Protein AF-L0AYC6-F1 (afdb_monomer_lite)

Foldseek 3Di:
DVVVVVVVVVVVVVVVPPDPPDDPDDDPDDDPDDDDDDDDPPDDDDDPPPPPDPQPAAEPDPVQLVVLLVVCAVVQVVVQKGKDFDDDDQLETEIEIGGPCAPDPVSVVVSQVVSQVSNQSRHDRPPPDRRHYDYDHDPD

Secondary structure (DSSP, 8-state):
-HHHHHHHHHHHHTTTSS--------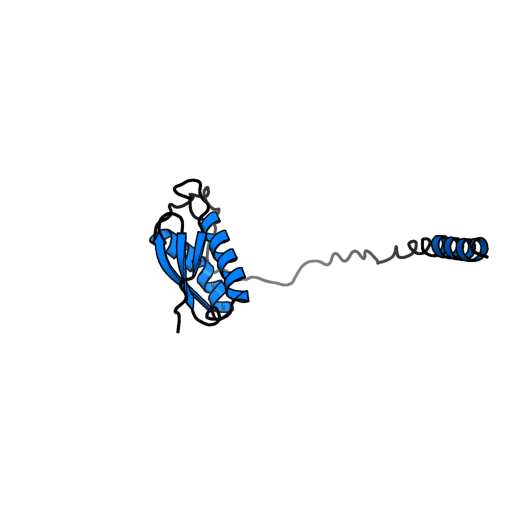---------------------------S---EES-HHHHHHHHHHHHHHHHHTTEEEEEEEEETTEEEEEEEETTTT-HHHHHHHHHHHHHHHHHHEE-TTSSPPEEEE-----

Sequence (140 aa):
MYYIVFLIFLLKITSISYSWRLQARYQLSPLRSRFSAKITPSATSADHTHSPEPEELLDLNEKNVENVLDIIRPQLALDGGGVKLERIVDNHVYVKFTGACVGCPYRSVTVKGGIESTLVRFLKSPNDNPIKVELVQDDD

InterPro domains:
  IPR001075 NIF system FeS cluster assembly, NifU, C-terminal [PF01106] (65-123)
  IPR034904 Fe-S cluster assembly domain superfamily [G3DSA:3.30.300.130] (57-140)
  IPR034904 Fe-S cluster assembly domain superfamily [SSF117916] (62-125)

pLDDT: mean 75.84, std 17.13, range [35.09, 95.19]

Radius of gyration: 28.74 Å; chains: 1; bounding box: 58×83×50 Å

Organism: NCBI:txid1537102

Structure (mmCIF, N/CA/C/O backbone):
data_AF-L0AYC6-F1
#
_entry.id   AF-L0AYC6-F1
#
loop_
_atom_site.group_PDB
_atom_site.id
_atom_site.type_symbol
_atom_site.label_atom_id
_atom_site.label_alt_id
_atom_site.label_comp_id
_atom_site.label_asym_id
_atom_site.label_entity_id
_atom_site.label_seq_id
_atom_site.pdbx_PDB_ins_code
_atom_site.Cartn_x
_atom_site.Cartn_y
_atom_site.Cartn_z
_atom_site.occupancy
_atom_site.B_iso_or_equiv
_atom_site.auth_seq_id
_atom_site.auth_comp_id
_atom_site.auth_asym_id
_atom_site.auth_atom_id
_atom_site.pdbx_PDB_model_num
ATOM 1 N N . MET A 1 1 ? 30.835 -59.874 6.600 1.00 69.38 1 MET A N 1
ATOM 2 C CA . MET A 1 1 ? 31.363 -58.678 5.898 1.00 69.38 1 MET A CA 1
ATOM 3 C C . MET A 1 1 ? 30.655 -57.372 6.287 1.00 69.38 1 MET A C 1
ATOM 5 O O . MET A 1 1 ? 31.339 -56.365 6.369 1.00 69.38 1 MET A O 1
ATOM 9 N N . TYR A 1 2 ? 29.357 -57.364 6.630 1.00 75.50 2 TYR A N 1
ATOM 10 C CA . TYR A 1 2 ? 28.640 -56.146 7.069 1.00 75.50 2 TYR A CA 1
ATOM 11 C C . TYR A 1 2 ? 29.114 -55.538 8.409 1.00 75.50 2 TYR A C 1
ATOM 13 O O . TYR A 1 2 ? 29.140 -54.319 8.552 1.00 75.50 2 TYR A O 1
ATOM 21 N N . TYR A 1 3 ? 29.560 -56.356 9.370 1.00 73.25 3 TYR A N 1
ATOM 22 C CA . TYR A 1 3 ? 29.977 -55.872 10.698 1.00 73.25 3 TYR A CA 1
ATOM 23 C C . TYR A 1 3 ? 31.260 -55.022 10.688 1.00 73.25 3 TYR A C 1
ATOM 25 O O . TYR A 1 3 ? 31.387 -54.101 11.486 1.00 73.25 3 TYR A O 1
ATOM 33 N N . ILE A 1 4 ? 32.196 -55.287 9.768 1.00 75.69 4 ILE A N 1
ATOM 34 C CA . ILE A 1 4 ? 33.474 -54.554 9.682 1.00 75.69 4 ILE A CA 1
ATOM 35 C C . ILE A 1 4 ? 33.254 -53.145 9.110 1.00 75.69 4 ILE A C 1
ATOM 37 O O . ILE A 1 4 ? 33.831 -52.179 9.601 1.00 75.69 4 ILE A O 1
ATOM 41 N N . VAL A 1 5 ? 32.359 -53.005 8.127 1.00 75.38 5 VAL A N 1
ATOM 42 C CA . VAL A 1 5 ? 32.004 -51.702 7.538 1.00 75.38 5 VAL A CA 1
ATOM 43 C C . VAL A 1 5 ? 31.235 -50.832 8.544 1.00 75.38 5 VAL A C 1
ATOM 45 O O . VAL A 1 5 ? 31.487 -49.632 8.640 1.00 75.38 5 VAL A O 1
ATOM 48 N N . PHE A 1 6 ? 30.366 -51.436 9.365 1.00 75.50 6 PHE A N 1
ATOM 49 C CA . PHE A 1 6 ? 29.626 -50.732 10.421 1.00 75.50 6 PHE A CA 1
ATOM 50 C C . PHE A 1 6 ? 30.538 -50.237 11.562 1.00 75.50 6 PHE A C 1
ATOM 52 O O . PHE A 1 6 ? 30.355 -49.132 12.070 1.00 75.50 6 PHE A O 1
ATOM 59 N N . LEU A 1 7 ? 31.577 -51.002 11.918 1.00 72.81 7 LEU A N 1
ATOM 60 C CA . LEU A 1 7 ? 32.539 -50.630 12.965 1.00 72.81 7 LEU A CA 1
ATOM 61 C C . LEU A 1 7 ? 33.437 -49.452 12.537 1.00 72.81 7 LEU A C 1
ATOM 63 O O . LEU A 1 7 ? 33.714 -48.562 13.339 1.00 72.81 7 LEU A O 1
ATOM 67 N N . ILE A 1 8 ? 33.811 -49.380 11.254 1.00 74.56 8 ILE A N 1
ATOM 68 C CA . ILE A 1 8 ? 34.541 -48.231 10.685 1.00 74.56 8 ILE A CA 1
ATOM 69 C C . ILE A 1 8 ? 33.654 -46.972 10.649 1.00 74.56 8 ILE A C 1
ATOM 71 O O . ILE A 1 8 ? 34.134 -45.872 10.926 1.00 74.56 8 ILE A O 1
ATOM 75 N N . PHE A 1 9 ? 32.358 -47.119 10.354 1.00 73.00 9 PHE A N 1
ATOM 76 C CA . PHE A 1 9 ? 31.407 -46.002 10.339 1.00 73.00 9 PHE A CA 1
ATOM 77 C C . PHE A 1 9 ? 31.197 -45.400 11.739 1.00 73.00 9 PHE A C 1
ATOM 79 O O . PHE A 1 9 ? 31.254 -44.180 11.899 1.00 73.00 9 PHE A O 1
ATOM 86 N N . LEU A 1 10 ? 31.071 -46.234 12.778 1.00 71.38 10 LEU A N 1
ATOM 87 C CA . LEU A 1 10 ? 30.958 -45.756 14.162 1.00 71.38 10 LEU A CA 1
ATOM 88 C C . LEU A 1 10 ? 32.255 -45.123 14.693 1.00 71.38 10 LEU A C 1
ATOM 90 O O . LEU A 1 10 ? 32.185 -44.123 15.406 1.00 71.38 10 LEU A O 1
ATOM 94 N N . LEU A 1 11 ? 33.431 -45.622 14.289 1.00 67.88 11 LEU A N 1
ATOM 95 C CA . LEU A 1 11 ? 34.724 -45.007 14.632 1.00 67.88 11 LEU A CA 1
ATOM 96 C C . LEU A 1 11 ? 34.931 -43.624 13.984 1.00 67.88 11 LEU A C 1
ATOM 98 O O . LEU A 1 11 ? 35.645 -42.790 14.536 1.00 67.88 11 LEU A O 1
ATOM 102 N N . LYS A 1 12 ? 34.298 -43.343 12.836 1.00 66.50 12 LYS A N 1
ATOM 103 C CA . LYS A 1 12 ? 34.331 -42.010 12.206 1.00 66.50 12 LYS A CA 1
ATOM 104 C C . LYS A 1 12 ? 33.289 -41.042 12.773 1.00 66.50 12 LYS A C 1
ATOM 106 O O . LYS A 1 12 ? 33.548 -39.841 12.779 1.00 66.50 12 LYS A O 1
ATOM 111 N N . ILE A 1 13 ? 32.166 -41.532 13.302 1.00 63.19 13 ILE A N 1
ATOM 112 C CA . ILE A 1 13 ? 31.140 -40.687 13.939 1.00 63.19 13 ILE A CA 1
ATOM 113 C C . ILE A 1 13 ? 31.609 -40.162 15.303 1.00 63.19 13 ILE A C 1
ATOM 115 O O . ILE A 1 13 ? 31.396 -38.991 15.610 1.00 63.19 13 ILE A O 1
ATOM 119 N N . THR A 1 14 ? 32.337 -40.958 16.092 1.00 61.38 14 THR A N 1
ATOM 120 C CA . THR A 1 14 ? 32.891 -40.496 17.380 1.00 61.38 14 THR A CA 1
ATOM 121 C C . THR A 1 14 ? 34.088 -39.549 17.234 1.00 61.38 14 THR A C 1
ATOM 123 O O . THR A 1 14 ? 34.452 -38.885 18.199 1.00 61.38 14 THR A O 1
ATOM 126 N N . SER A 1 15 ? 34.663 -39.409 16.031 1.00 59.00 15 SER A N 1
ATOM 127 C CA . SER A 1 15 ? 35.751 -38.460 15.744 1.00 59.00 15 SER A CA 1
ATOM 128 C C . SER A 1 15 ? 35.275 -37.088 15.235 1.00 59.00 15 SER A C 1
ATOM 130 O O . SER A 1 15 ? 36.091 -36.172 15.152 1.00 59.00 15 SER A O 1
ATOM 132 N N . ILE A 1 16 ? 33.990 -36.914 14.895 1.00 61.53 16 ILE A N 1
ATOM 133 C CA . ILE A 1 16 ? 33.444 -35.648 14.354 1.00 61.53 16 ILE A CA 1
ATOM 134 C C . ILE A 1 16 ? 32.877 -34.731 15.459 1.00 61.53 16 ILE A C 1
ATOM 136 O O . ILE A 1 16 ? 32.735 -33.528 15.251 1.00 61.53 16 ILE A O 1
ATOM 140 N N . SER A 1 17 ? 32.647 -35.241 16.675 1.00 60.91 17 SER A N 1
ATOM 141 C CA . SER A 1 17 ? 32.093 -34.455 17.796 1.00 60.91 17 SER A CA 1
ATOM 142 C C . SER A 1 17 ? 33.119 -33.902 18.797 1.00 60.91 17 SER A C 1
ATOM 144 O O . SER A 1 17 ? 32.724 -33.363 19.827 1.00 60.91 17 SER A O 1
ATOM 146 N N . TYR A 1 18 ? 34.422 -33.946 18.497 1.00 56.75 18 TYR A N 1
ATOM 147 C CA . TYR A 1 18 ? 35.467 -33.355 19.349 1.00 56.75 18 TYR A CA 1
ATOM 148 C C . TYR A 1 18 ? 36.299 -32.302 18.607 1.00 56.75 18 TYR A C 1
ATOM 150 O O . TYR A 1 18 ? 37.518 -32.385 18.540 1.00 56.75 18 TYR A O 1
ATOM 158 N N . SER A 1 19 ? 35.643 -31.285 18.049 1.00 62.72 19 SER A N 1
ATOM 159 C CA . SER A 1 19 ? 36.325 -30.049 17.632 1.00 62.72 19 SER A CA 1
ATOM 160 C C . SER A 1 19 ? 35.426 -28.823 17.810 1.00 62.72 19 SER A C 1
ATOM 162 O O . SER A 1 19 ? 35.197 -28.047 16.893 1.00 62.72 19 SER A O 1
ATOM 164 N N . TRP A 1 20 ? 34.889 -28.664 19.023 1.00 52.56 20 TRP A N 1
ATOM 165 C CA . TRP A 1 20 ? 34.316 -27.403 19.512 1.00 52.56 20 TRP A CA 1
ATOM 166 C C . TRP A 1 20 ? 34.777 -27.163 20.952 1.00 52.56 20 TRP A C 1
ATOM 168 O O . TRP A 1 20 ? 34.006 -27.092 21.902 1.00 52.56 20 TRP A O 1
ATOM 178 N N . ARG A 1 21 ? 36.094 -27.086 21.121 1.00 60.88 21 ARG A N 1
ATOM 179 C CA . ARG A 1 21 ? 36.762 -26.489 22.280 1.00 60.88 21 ARG A CA 1
ATOM 180 C C . ARG A 1 21 ? 38.059 -25.892 21.760 1.00 60.88 21 ARG A C 1
ATOM 182 O O . ARG A 1 21 ? 39.031 -26.624 21.678 1.00 60.88 21 ARG A O 1
ATOM 189 N N . LEU A 1 22 ? 38.026 -24.613 21.368 1.00 58.97 22 LEU A N 1
ATOM 190 C CA . LEU A 1 22 ? 39.137 -23.637 21.357 1.00 58.97 22 LEU A CA 1
ATOM 191 C C . LEU A 1 22 ? 38.854 -22.491 20.368 1.00 58.97 22 LEU A C 1
ATOM 193 O O . LEU A 1 22 ? 39.515 -22.347 19.350 1.00 58.97 22 LEU A O 1
ATOM 197 N N . GLN A 1 23 ? 37.902 -21.625 20.711 1.00 60.81 23 GLN A N 1
ATOM 198 C CA . GLN A 1 23 ? 37.916 -20.223 20.266 1.00 60.81 23 GLN A CA 1
ATOM 199 C C . GLN A 1 23 ? 37.290 -19.315 21.333 1.00 60.81 23 GLN A C 1
ATOM 201 O O . GLN A 1 23 ? 36.538 -18.388 21.067 1.00 60.81 23 GLN A O 1
ATOM 206 N N . ALA A 1 24 ? 37.650 -19.573 22.592 1.00 55.72 24 ALA A N 1
ATOM 207 C CA . ALA A 1 24 ? 37.608 -18.555 23.629 1.00 55.72 24 ALA A CA 1
ATOM 208 C C . ALA A 1 24 ? 38.926 -17.780 23.551 1.00 55.72 24 ALA A C 1
ATOM 210 O O . ALA A 1 24 ? 39.929 -18.262 24.072 1.00 55.72 24 ALA A O 1
ATOM 211 N N . ARG A 1 25 ? 38.927 -16.647 22.831 1.00 60.66 25 ARG A N 1
ATOM 212 C CA . ARG A 1 25 ? 39.865 -15.506 22.946 1.00 60.66 25 ARG A CA 1
ATOM 213 C C . ARG A 1 25 ? 39.710 -14.560 21.747 1.00 60.66 25 ARG A C 1
ATOM 215 O O . ARG A 1 25 ? 40.546 -14.530 20.857 1.00 60.66 25 ARG A O 1
ATOM 222 N N . TYR A 1 26 ? 38.659 -13.748 21.762 1.00 56.41 26 TYR A N 1
ATOM 223 C CA . TYR A 1 26 ? 38.674 -12.442 21.098 1.00 56.41 26 TYR A CA 1
ATOM 224 C C . TYR A 1 26 ? 38.377 -11.378 22.154 1.00 56.41 26 TYR A C 1
ATOM 226 O O . TYR A 1 26 ? 37.243 -11.022 22.442 1.00 56.41 26 TYR A O 1
ATOM 234 N N . GLN A 1 27 ? 39.460 -11.019 22.839 1.00 60.97 27 GLN A N 1
ATOM 235 C CA . GLN A 1 27 ? 39.811 -9.679 23.301 1.00 60.97 27 GLN A CA 1
ATOM 236 C C . GLN A 1 27 ? 38.650 -8.687 23.516 1.00 60.97 27 GLN A C 1
ATOM 238 O O . GLN A 1 27 ? 38.317 -7.886 22.648 1.00 60.97 27 GLN A O 1
ATOM 243 N N . LEU A 1 28 ? 38.117 -8.653 24.738 1.00 60.41 28 LEU A N 1
ATOM 244 C CA . LEU A 1 28 ? 37.479 -7.449 25.269 1.00 60.41 28 LEU A CA 1
ATOM 245 C C . LEU A 1 28 ? 38.585 -6.458 25.654 1.00 60.41 28 LEU A C 1
ATOM 247 O O . LEU A 1 28 ? 39.131 -6.513 26.755 1.00 60.41 28 LEU A O 1
ATOM 251 N N . SER A 1 29 ? 38.952 -5.572 24.730 1.00 62.88 29 SER A N 1
ATOM 252 C CA . SER A 1 29 ? 39.715 -4.365 25.054 1.00 62.88 29 SER A CA 1
ATOM 253 C C . SER A 1 29 ? 38.760 -3.283 25.570 1.00 62.88 29 SER A C 1
ATOM 255 O O . SER A 1 29 ? 37.818 -2.932 24.854 1.00 62.88 29 SER A O 1
ATOM 257 N N . PRO A 1 30 ? 38.987 -2.698 26.757 1.00 56.19 30 PRO A N 1
ATOM 258 C CA . PRO A 1 30 ? 38.223 -1.551 27.206 1.00 56.19 30 PRO A CA 1
ATOM 259 C C . PRO A 1 30 ? 38.844 -0.298 26.585 1.00 56.19 30 PRO A C 1
ATOM 261 O O . PRO A 1 30 ? 39.843 0.216 27.078 1.00 56.19 30 PRO A O 1
ATOM 264 N N . LEU A 1 31 ? 38.255 0.222 25.510 1.00 57.75 31 LEU A N 1
ATOM 265 C CA . LEU A 1 31 ? 38.526 1.593 25.075 1.00 57.75 31 LEU A CA 1
ATOM 266 C C . LEU A 1 31 ? 37.322 2.473 25.378 1.00 57.75 31 LEU A C 1
ATOM 268 O O . LEU A 1 31 ? 36.505 2.831 24.539 1.00 57.75 31 LEU A O 1
ATOM 272 N N . ARG A 1 32 ? 37.279 2.866 26.651 1.00 59.25 32 ARG A N 1
ATOM 273 C CA . ARG A 1 32 ? 36.736 4.153 27.060 1.00 59.25 32 ARG A CA 1
ATOM 274 C C . ARG A 1 32 ? 37.664 5.244 26.512 1.00 59.25 32 ARG A C 1
ATOM 276 O O . ARG A 1 32 ? 38.630 5.611 27.171 1.00 59.25 32 ARG A O 1
ATOM 283 N N . SER A 1 33 ? 37.349 5.801 25.349 1.00 57.59 33 SER A N 1
ATOM 284 C CA . SER A 1 33 ? 37.755 7.166 24.993 1.00 57.59 33 SER A CA 1
ATOM 285 C C . SER A 1 33 ? 36.473 7.977 24.844 1.00 57.59 33 SER A C 1
ATOM 287 O O . SER A 1 33 ? 35.695 7.777 23.920 1.00 57.59 33 SER A O 1
ATOM 289 N N . ARG A 1 34 ? 36.080 8.714 25.887 1.00 59.50 34 ARG A N 1
ATOM 290 C CA . ARG A 1 34 ? 36.274 10.175 25.936 1.00 59.50 34 ARG A CA 1
ATOM 291 C C . ARG A 1 34 ? 35.945 10.802 24.577 1.00 59.50 34 ARG A C 1
ATOM 293 O O . ARG A 1 34 ? 36.708 10.679 23.634 1.00 59.50 34 ARG A O 1
ATOM 300 N N . PHE A 1 35 ? 34.726 11.308 24.446 1.00 55.56 35 PHE A N 1
ATOM 301 C CA . PHE A 1 35 ? 34.458 12.745 24.562 1.00 55.56 35 PHE A CA 1
ATOM 302 C C . PHE A 1 35 ? 35.263 13.590 23.567 1.00 55.56 35 PHE A C 1
ATOM 304 O O . PHE A 1 35 ? 36.482 13.691 23.671 1.00 55.56 35 PHE A O 1
ATOM 311 N N . SER A 1 36 ? 34.502 14.304 22.736 1.00 60.44 36 SER A N 1
ATOM 312 C CA . SER A 1 36 ? 34.871 15.473 21.932 1.00 60.44 36 SER A CA 1
ATOM 313 C C . SER A 1 36 ? 35.038 15.217 20.434 1.00 60.44 36 SER A C 1
ATOM 315 O O . SER A 1 36 ? 36.136 15.208 19.890 1.00 60.44 36 SER A O 1
ATOM 317 N N . ALA A 1 37 ? 33.901 15.125 19.749 1.00 52.16 37 ALA A N 1
ATOM 318 C CA . ALA A 1 37 ? 33.758 15.718 18.428 1.00 52.16 37 ALA A CA 1
ATOM 319 C C . ALA A 1 37 ? 32.357 16.335 18.347 1.00 52.16 37 ALA A C 1
ATOM 321 O O . ALA A 1 37 ? 31.345 15.646 18.439 1.00 52.16 37 ALA A O 1
ATOM 322 N N . LYS A 1 38 ? 32.332 17.667 18.274 1.00 52.03 38 LYS A N 1
ATOM 323 C CA . LYS A 1 38 ? 31.160 18.511 18.035 1.00 52.03 38 LYS A CA 1
ATOM 324 C C . LYS A 1 38 ? 30.278 17.932 16.928 1.00 52.03 38 LYS A C 1
ATOM 326 O O . LYS A 1 38 ? 30.685 17.924 15.772 1.00 52.03 38 LYS A O 1
ATOM 331 N N . ILE A 1 39 ? 29.045 17.586 17.273 1.00 50.62 39 ILE A N 1
ATOM 332 C CA . ILE A 1 39 ? 27.921 17.681 16.345 1.00 50.62 39 ILE A CA 1
ATOM 333 C C . ILE A 1 39 ? 26.882 18.532 17.060 1.00 50.62 39 ILE A C 1
ATOM 335 O O . ILE A 1 39 ? 26.128 18.063 17.903 1.00 50.62 39 ILE A O 1
ATOM 339 N N . THR A 1 40 ? 26.909 19.825 16.769 1.00 46.06 40 THR A N 1
ATOM 340 C CA . THR A 1 40 ? 25.760 20.700 16.968 1.00 46.06 40 THR A CA 1
ATOM 341 C C . THR A 1 40 ? 25.044 20.795 15.626 1.00 46.06 40 THR A C 1
ATOM 343 O O . THR A 1 40 ? 25.513 21.545 14.768 1.00 46.06 40 THR A O 1
ATOM 346 N N . PRO A 1 41 ? 23.909 20.113 15.407 1.00 46.72 41 PRO A N 1
ATOM 347 C CA . PRO A 1 41 ? 22.868 20.669 14.572 1.00 46.72 41 PRO A CA 1
ATOM 348 C C . PRO A 1 41 ? 22.081 21.615 15.479 1.00 46.72 41 PRO A C 1
ATOM 350 O O . PRO A 1 41 ? 21.169 21.237 16.210 1.00 46.72 41 PRO A O 1
ATOM 353 N N . SER A 1 42 ? 22.539 22.860 15.489 1.00 46.25 42 SER A N 1
ATOM 354 C CA . SER A 1 42 ? 21.776 23.992 15.980 1.00 46.25 42 SER A CA 1
ATOM 355 C C . SER A 1 42 ? 20.524 24.131 15.113 1.00 46.25 42 SER A C 1
ATOM 357 O O . SER A 1 42 ? 20.631 24.510 13.954 1.00 46.25 42 SER A O 1
ATOM 359 N N . ALA A 1 43 ? 19.377 23.782 15.695 1.00 49.69 43 ALA A N 1
ATOM 360 C CA . ALA A 1 43 ? 18.048 24.349 15.476 1.00 49.69 43 ALA A CA 1
ATOM 361 C C . ALA A 1 43 ? 17.625 24.689 14.032 1.00 49.69 43 ALA A C 1
ATOM 363 O O . ALA A 1 43 ? 17.983 25.733 13.496 1.00 49.69 43 ALA A O 1
ATOM 364 N N . THR A 1 44 ? 16.685 23.911 13.490 1.00 37.44 44 THR A N 1
ATOM 365 C CA . THR A 1 44 ? 15.374 24.451 13.087 1.00 37.44 44 THR A CA 1
ATOM 366 C C . THR A 1 44 ? 14.329 23.340 13.221 1.00 37.44 44 THR A C 1
ATOM 368 O O . THR A 1 44 ? 14.404 22.293 12.590 1.00 37.44 44 THR A O 1
ATOM 371 N N . SER A 1 45 ? 13.417 23.596 14.149 1.00 52.19 45 SER A N 1
ATOM 372 C CA . SER A 1 45 ? 12.135 22.963 14.453 1.00 52.19 45 SER A CA 1
ATOM 373 C C . SER A 1 45 ? 11.441 22.164 13.338 1.00 52.19 45 SER A C 1
ATOM 375 O O . SER A 1 45 ? 10.910 22.743 12.393 1.00 52.19 45 SER A O 1
ATOM 377 N N . ALA A 1 46 ? 11.285 20.863 13.566 1.00 44.06 46 ALA A N 1
ATOM 378 C CA . ALA A 1 46 ? 10.032 20.162 13.308 1.00 44.06 46 ALA A CA 1
ATOM 379 C C . ALA A 1 46 ? 9.816 19.213 14.489 1.00 44.06 46 ALA A C 1
ATOM 381 O O . ALA A 1 46 ? 10.413 18.142 14.588 1.00 44.06 46 ALA A O 1
ATOM 382 N N . ASP A 1 47 ? 9.048 19.709 15.451 1.00 35.09 47 ASP A N 1
ATOM 383 C CA . ASP A 1 47 ? 8.449 18.921 16.511 1.00 35.09 47 ASP A CA 1
ATOM 384 C C . ASP A 1 47 ? 7.589 17.829 15.860 1.00 35.09 47 ASP A C 1
ATOM 386 O O . ASP A 1 47 ? 6.520 18.099 15.323 1.00 35.09 47 ASP A O 1
ATOM 390 N N . HIS A 1 48 ? 8.092 16.599 15.851 1.00 46.12 48 HIS A N 1
ATOM 391 C CA . HIS A 1 48 ? 7.268 15.414 15.660 1.00 46.12 48 HIS A CA 1
ATOM 392 C C . HIS A 1 48 ? 7.191 14.666 16.986 1.00 46.12 48 HIS A C 1
ATOM 394 O O . HIS A 1 48 ? 7.464 13.471 17.082 1.00 46.12 48 HIS A O 1
ATOM 400 N N . THR A 1 49 ? 6.756 15.378 18.026 1.00 35.81 49 THR A N 1
ATOM 401 C CA . THR A 1 49 ? 5.858 14.777 19.005 1.00 35.81 49 THR A CA 1
ATOM 402 C C . THR A 1 49 ? 4.565 14.412 18.276 1.00 35.81 49 THR A C 1
ATOM 404 O O . THR A 1 49 ? 3.573 15.128 18.311 1.00 35.81 49 THR A O 1
ATOM 407 N N . HIS A 1 50 ? 4.574 13.277 17.585 1.00 41.38 50 HIS A N 1
ATOM 408 C CA . HIS A 1 50 ? 3.367 12.480 17.461 1.00 41.38 50 HIS A CA 1
ATOM 409 C C . HIS A 1 50 ? 3.607 11.252 18.328 1.00 41.38 50 HIS A C 1
ATOM 411 O O . HIS A 1 50 ? 3.986 10.186 17.855 1.00 41.38 50 HIS A O 1
ATOM 417 N N . SER A 1 51 ? 3.453 11.439 19.641 1.00 42.47 51 SER A N 1
ATOM 418 C CA . SER A 1 51 ? 2.888 10.356 20.435 1.00 42.47 51 SER A CA 1
ATOM 419 C C . SER A 1 51 ? 1.556 10.067 19.752 1.00 42.47 51 SER A C 1
ATOM 421 O O . SER A 1 51 ? 0.738 10.989 19.733 1.00 42.47 51 SER A O 1
ATOM 423 N N . PRO A 1 52 ? 1.341 8.902 19.114 1.00 54.19 52 PRO A N 1
ATOM 424 C CA . PRO A 1 52 ? 0.010 8.599 18.647 1.00 54.19 52 PRO A CA 1
ATOM 425 C C . PRO A 1 52 ? -0.849 8.546 19.907 1.00 54.19 52 PRO A C 1
ATOM 427 O O . PRO A 1 52 ? -0.698 7.672 20.765 1.00 54.19 52 PRO A O 1
ATOM 430 N N . GLU A 1 53 ? -1.677 9.577 20.052 1.00 48.88 53 GLU A N 1
ATOM 431 C CA . GLU A 1 53 ? -2.943 9.478 20.752 1.00 48.88 53 GLU A CA 1
ATOM 432 C C . GLU A 1 53 ? -3.608 8.152 20.359 1.00 48.88 53 GLU A C 1
ATOM 434 O O . GLU A 1 53 ? -3.392 7.677 19.238 1.00 48.88 53 GLU A O 1
ATOM 439 N N . PRO A 1 54 ? -4.342 7.527 21.295 1.00 55.75 54 PRO A N 1
ATOM 440 C CA . PRO A 1 54 ? -4.870 6.176 21.146 1.00 55.75 54 PRO A CA 1
ATOM 441 C C . PRO A 1 54 ? -5.449 5.999 19.750 1.00 55.75 54 PRO A C 1
ATOM 443 O O . PRO A 1 54 ? -6.328 6.767 19.382 1.00 55.75 54 PRO A O 1
ATOM 446 N N . GLU A 1 55 ? -4.887 5.037 19.009 1.00 60.44 55 GLU A N 1
ATOM 447 C CA . GLU A 1 55 ? -5.223 4.674 17.631 1.00 60.44 55 GLU A CA 1
ATOM 448 C C . GLU A 1 55 ? -6.732 4.804 17.396 1.00 60.44 55 GLU A C 1
ATOM 450 O O . GLU A 1 55 ? -7.508 3.884 17.665 1.00 60.44 55 GLU A O 1
ATOM 455 N N . GLU A 1 56 ? -7.161 5.979 16.935 1.00 62.72 56 GLU A N 1
ATOM 456 C CA . GLU A 1 56 ? -8.539 6.209 16.548 1.00 62.72 56 GLU A CA 1
ATOM 457 C C . GLU A 1 56 ? -8.675 5.525 15.196 1.00 62.72 56 GLU A C 1
ATOM 459 O O . GLU A 1 56 ? -8.350 6.078 14.148 1.00 62.72 56 GLU A O 1
ATOM 464 N N . LEU A 1 57 ? -9.004 4.236 15.255 1.00 70.50 57 LEU A N 1
ATOM 465 C CA . LEU A 1 57 ? -9.165 3.372 14.100 1.00 70.50 57 LEU A CA 1
ATOM 466 C C . LEU A 1 57 ? -10.211 4.024 13.180 1.00 70.50 57 LEU A C 1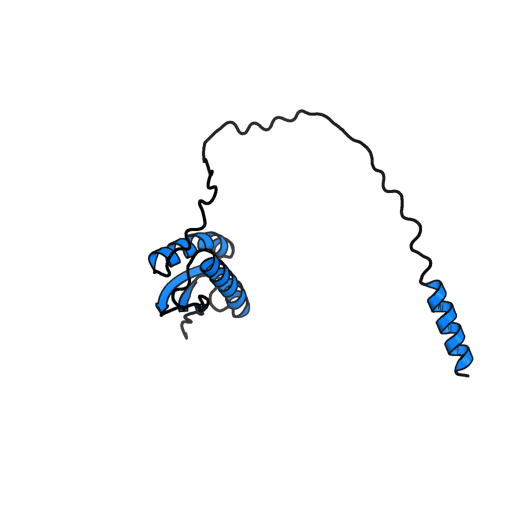
ATOM 468 O O . LEU A 1 57 ? -11.398 4.051 13.506 1.00 70.50 57 LEU A O 1
ATOM 472 N N . LEU A 1 58 ? -9.753 4.609 12.073 1.00 82.44 58 LEU A N 1
ATOM 473 C CA . LEU A 1 58 ? -10.563 5.471 11.219 1.00 82.44 58 LEU A CA 1
ATOM 474 C C . LEU A 1 58 ? -11.573 4.640 10.424 1.00 82.44 58 LEU A C 1
ATOM 476 O O . LEU A 1 58 ? -11.259 3.545 9.964 1.00 82.44 58 LEU A O 1
ATOM 480 N N . ASP A 1 59 ? -12.776 5.155 10.194 1.00 87.50 59 ASP A N 1
ATOM 481 C CA . ASP A 1 59 ? -13.774 4.416 9.414 1.00 87.50 59 ASP A CA 1
ATOM 482 C C . ASP A 1 59 ? -13.335 4.211 7.954 1.00 87.50 59 ASP A C 1
ATOM 484 O O . ASP A 1 59 ? -12.642 5.053 7.368 1.00 87.50 59 ASP A O 1
ATOM 488 N N . LEU A 1 60 ? -13.780 3.108 7.341 1.00 88.00 60 LEU A N 1
ATOM 489 C CA . LEU A 1 60 ? -13.547 2.820 5.926 1.00 88.00 60 LEU A CA 1
ATOM 490 C C . LEU A 1 60 ? -14.367 3.778 5.045 1.00 88.00 60 LEU A C 1
ATOM 492 O O . LEU A 1 60 ? -15.515 3.512 4.696 1.00 88.00 60 LEU A O 1
ATOM 496 N N . ASN A 1 61 ? -13.765 4.909 4.690 1.00 90.88 61 ASN A N 1
ATOM 497 C CA . ASN A 1 61 ? -14.304 5.876 3.740 1.00 90.88 61 ASN A CA 1
ATOM 498 C C . ASN A 1 61 ? -13.220 6.292 2.731 1.00 90.88 61 ASN A C 1
ATOM 500 O O . ASN A 1 61 ? -12.027 6.095 2.967 1.00 90.88 61 ASN A O 1
ATOM 504 N N . GLU A 1 62 ? -13.630 6.872 1.602 1.00 91.75 62 GLU A N 1
ATOM 505 C CA . GLU A 1 62 ? -12.710 7.252 0.517 1.00 91.75 62 GLU A CA 1
ATOM 506 C C . GLU A 1 62 ? -11.599 8.190 0.994 1.00 91.75 62 GLU A C 1
ATOM 508 O O . GLU A 1 62 ? -10.433 7.987 0.671 1.00 91.75 62 GLU A O 1
ATOM 513 N N . LYS A 1 63 ? -11.941 9.174 1.830 1.00 92.31 63 LYS A N 1
ATOM 514 C CA . LYS A 1 63 ? -10.989 10.165 2.344 1.00 92.31 63 LYS A CA 1
ATOM 515 C C . LYS A 1 63 ? -9.913 9.533 3.232 1.00 92.31 63 LYS A C 1
ATOM 517 O O . LYS A 1 63 ? -8.742 9.878 3.123 1.00 92.31 63 LYS A O 1
ATOM 522 N N . ASN A 1 64 ? -10.301 8.615 4.108 1.00 92.12 64 ASN A N 1
ATOM 523 C CA . ASN A 1 64 ? -9.405 7.939 5.034 1.00 92.12 64 ASN A CA 1
ATOM 524 C C . ASN A 1 64 ? -8.516 6.946 4.293 1.00 92.12 64 ASN A C 1
ATOM 526 O O . ASN A 1 64 ? -7.320 6.890 4.564 1.00 92.12 64 ASN A O 1
ATOM 530 N N . VAL A 1 65 ? -9.068 6.213 3.322 1.00 92.75 65 VAL A N 1
ATOM 531 C CA . VAL A 1 65 ? -8.263 5.362 2.439 1.00 92.75 65 VAL A CA 1
ATOM 532 C C . VAL A 1 65 ? -7.242 6.204 1.683 1.00 92.75 65 VAL A C 1
ATOM 534 O O . VAL A 1 65 ? -6.069 5.845 1.674 1.00 92.75 65 VAL A O 1
ATOM 537 N N . GLU A 1 66 ? -7.643 7.344 1.119 1.00 94.12 66 GLU A N 1
ATOM 538 C CA . GLU A 1 66 ? -6.729 8.235 0.399 1.00 94.12 66 GLU A CA 1
ATOM 539 C C . GLU A 1 66 ? -5.600 8.752 1.306 1.00 94.12 66 GLU A C 1
ATOM 541 O O . GLU A 1 66 ? -4.431 8.655 0.937 1.00 94.12 66 GLU A O 1
ATOM 546 N N . ASN A 1 67 ? -5.921 9.172 2.536 1.00 93.00 67 ASN A N 1
ATOM 547 C CA . ASN A 1 67 ? -4.920 9.578 3.529 1.00 93.00 67 ASN A CA 1
ATOM 548 C C . ASN A 1 67 ? -3.922 8.451 3.841 1.00 93.00 67 ASN A C 1
ATOM 550 O O . ASN A 1 67 ? -2.725 8.695 3.988 1.00 93.00 67 ASN A O 1
ATOM 554 N N . VAL A 1 68 ? -4.396 7.206 3.954 1.00 92.75 68 VAL A N 1
ATOM 555 C CA . VAL A 1 68 ? -3.518 6.054 4.198 1.00 92.75 68 VAL A CA 1
ATOM 556 C C . VAL A 1 68 ? -2.654 5.759 2.971 1.00 92.75 68 VAL A C 1
ATOM 558 O O . VAL A 1 68 ? -1.464 5.479 3.112 1.00 92.75 68 VAL A O 1
ATOM 561 N N . LEU A 1 69 ? -3.207 5.862 1.760 1.00 94.25 69 LEU A N 1
ATOM 562 C CA . LEU A 1 69 ? -2.441 5.696 0.524 1.00 94.25 69 LEU A CA 1
ATOM 563 C C . LEU A 1 69 ? -1.358 6.774 0.373 1.00 94.25 69 LEU A C 1
ATOM 565 O O . LEU A 1 69 ? -0.261 6.451 -0.087 1.00 94.25 69 LEU A O 1
ATOM 569 N N . ASP A 1 70 ? -1.607 8.008 0.813 1.00 94.44 70 ASP A N 1
ATOM 570 C CA . ASP A 1 70 ? -0.618 9.096 0.811 1.00 94.44 70 ASP A CA 1
ATOM 571 C C . ASP A 1 70 ? 0.620 8.796 1.659 1.00 94.44 70 ASP A C 1
ATOM 573 O O . ASP A 1 70 ? 1.727 9.197 1.297 1.00 94.44 70 ASP A O 1
ATOM 577 N N . ILE A 1 71 ? 0.472 8.017 2.733 1.00 92.00 71 ILE A N 1
ATOM 578 C CA . ILE A 1 71 ? 1.601 7.568 3.562 1.00 92.00 71 ILE A CA 1
ATOM 579 C C . ILE A 1 71 ? 2.474 6.553 2.802 1.00 92.00 71 ILE A C 1
ATOM 581 O O . ILE A 1 71 ? 3.695 6.530 2.958 1.00 92.00 71 ILE A O 1
ATOM 585 N N . ILE A 1 72 ? 1.865 5.721 1.952 1.00 92.56 72 ILE A N 1
ATOM 586 C CA . ILE A 1 72 ? 2.534 4.618 1.243 1.00 92.56 72 ILE A CA 1
ATOM 587 C C . ILE A 1 72 ? 3.151 5.090 -0.083 1.00 92.56 72 ILE A C 1
ATOM 589 O O . ILE A 1 72 ? 4.213 4.614 -0.490 1.00 92.56 72 ILE A O 1
ATOM 593 N N . ARG A 1 73 ? 2.520 6.057 -0.759 1.00 94.69 73 ARG A N 1
ATOM 594 C CA . ARG A 1 73 ? 2.980 6.646 -2.029 1.00 94.69 73 ARG A CA 1
ATOM 595 C C . ARG A 1 73 ? 4.462 7.035 -2.067 1.00 94.69 73 ARG A C 1
ATOM 597 O O . ARG A 1 73 ? 5.097 6.665 -3.053 1.00 94.69 73 ARG A O 1
ATOM 604 N N . PRO A 1 74 ? 5.059 7.713 -1.067 1.00 94.19 74 PRO A N 1
ATOM 605 C CA . PRO A 1 74 ? 6.482 8.038 -1.117 1.00 94.19 74 PRO A CA 1
ATOM 606 C C . PRO A 1 74 ? 7.365 6.787 -1.154 1.00 94.19 74 PRO A C 1
ATOM 608 O O . PRO A 1 74 ? 8.371 6.788 -1.855 1.00 94.19 74 PRO A O 1
ATOM 611 N N . GLN A 1 75 ? 6.980 5.702 -0.474 1.00 91.50 75 GLN A N 1
ATOM 612 C CA . GLN A 1 75 ? 7.731 4.444 -0.525 1.00 91.50 75 GLN A CA 1
ATOM 613 C C . GLN A 1 75 ? 7.643 3.798 -1.911 1.00 91.50 75 GLN A C 1
ATOM 615 O O . GLN A 1 75 ? 8.657 3.392 -2.466 1.00 91.50 75 GLN A O 1
ATOM 620 N N . LEU A 1 76 ? 6.453 3.785 -2.514 1.00 91.38 76 LEU A N 1
ATOM 621 C CA . LEU A 1 76 ? 6.265 3.248 -3.867 1.00 91.38 76 LEU A CA 1
ATOM 622 C C . LEU A 1 76 ? 6.944 4.105 -4.941 1.00 91.38 76 LEU A C 1
ATOM 624 O O . LEU A 1 76 ? 7.434 3.571 -5.934 1.00 91.38 76 LEU A O 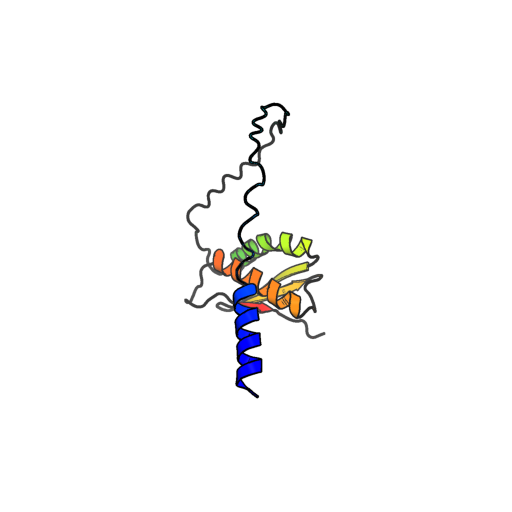1
ATOM 628 N N . ALA A 1 77 ? 7.006 5.421 -4.736 1.00 92.81 77 ALA A N 1
ATOM 629 C CA . ALA A 1 77 ? 7.682 6.341 -5.641 1.00 92.81 77 ALA A CA 1
ATOM 630 C C . ALA A 1 77 ? 9.200 6.105 -5.672 1.00 92.81 77 ALA A C 1
ATOM 632 O O . ALA A 1 77 ? 9.801 6.210 -6.741 1.00 92.81 77 ALA A O 1
ATOM 633 N N . LEU A 1 78 ? 9.816 5.730 -4.540 1.00 91.44 78 LEU A N 1
ATOM 634 C CA . LEU A 1 78 ? 11.230 5.327 -4.493 1.00 91.44 78 LEU A CA 1
ATOM 635 C C . LEU A 1 78 ? 11.502 4.091 -5.363 1.00 91.44 78 LEU A C 1
ATOM 637 O O . LEU A 1 78 ? 12.544 4.015 -6.011 1.00 91.44 78 LEU A O 1
ATOM 641 N N . ASP A 1 79 ? 10.536 3.174 -5.440 1.00 89.19 79 ASP A N 1
ATOM 642 C CA . ASP A 1 79 ? 10.584 1.992 -6.306 1.00 89.19 79 ASP A CA 1
ATOM 643 C C . ASP A 1 79 ? 10.181 2.286 -7.768 1.00 89.19 79 ASP A C 1
ATOM 645 O O . ASP A 1 79 ? 10.109 1.371 -8.597 1.00 89.19 79 ASP A O 1
ATOM 649 N N . GLY A 1 80 ? 9.926 3.558 -8.107 1.00 90.31 80 GLY A N 1
ATOM 650 C CA . GLY A 1 80 ? 9.528 4.013 -9.442 1.00 90.31 80 GLY A CA 1
ATOM 651 C C . GLY A 1 80 ? 8.070 3.712 -9.801 1.00 90.31 80 GLY A C 1
ATOM 652 O O . GLY A 1 80 ? 7.713 3.698 -10.981 1.00 90.31 80 GLY A O 1
ATOM 653 N N . GLY A 1 81 ? 7.230 3.424 -8.808 1.00 91.62 81 GLY A N 1
ATOM 654 C CA . GLY A 1 81 ? 5.829 3.057 -8.975 1.00 91.62 81 GLY A CA 1
ATOM 655 C C . GLY A 1 81 ? 4.862 3.978 -8.237 1.00 91.62 81 GLY A C 1
ATOM 656 O O . GLY A 1 81 ? 5.187 5.098 -7.849 1.00 91.62 81 GLY A O 1
ATOM 657 N N . GLY A 1 82 ? 3.634 3.498 -8.063 1.00 92.00 82 GLY A N 1
ATOM 658 C CA . GLY A 1 82 ? 2.597 4.202 -7.321 1.00 92.00 82 GLY A CA 1
ATOM 659 C C . GLY A 1 82 ? 1.269 3.456 -7.317 1.00 92.00 82 GLY A C 1
ATOM 660 O O . GLY A 1 82 ? 1.122 2.400 -7.939 1.00 92.00 82 GLY A O 1
ATOM 661 N N . VAL A 1 83 ? 0.302 4.029 -6.604 1.00 93.06 83 VAL A N 1
ATOM 662 C CA . VAL A 1 83 ? -1.047 3.486 -6.451 1.00 93.06 83 VAL A CA 1
ATOM 663 C C . VAL A 1 83 ? -2.086 4.606 -6.446 1.00 93.06 83 VAL A C 1
ATOM 665 O O . VAL A 1 83 ? -1.870 5.678 -5.866 1.00 93.06 83 VAL A O 1
ATOM 668 N N . LYS A 1 84 ? -3.224 4.340 -7.086 1.00 93.12 84 LYS A N 1
ATOM 669 C CA . LYS A 1 84 ? -4.417 5.189 -7.102 1.00 93.12 84 LYS A CA 1
ATOM 670 C C . LYS A 1 84 ? -5.622 4.410 -6.589 1.00 93.12 84 LYS A C 1
ATOM 672 O O . LYS A 1 84 ? -5.755 3.225 -6.890 1.00 93.12 84 LYS A O 1
ATOM 677 N N . LEU A 1 85 ? -6.476 5.080 -5.824 1.00 95.19 85 LEU A N 1
ATOM 678 C CA . LEU A 1 85 ? -7.776 4.554 -5.427 1.00 95.19 85 LEU A CA 1
ATOM 679 C C . LEU A 1 85 ? -8.739 4.645 -6.617 1.00 95.19 85 LEU A C 1
ATOM 681 O O . LEU A 1 85 ? -8.835 5.699 -7.239 1.00 95.19 85 LEU A O 1
ATOM 685 N N . GLU A 1 86 ? -9.435 3.552 -6.927 1.00 94.06 86 GLU A N 1
ATOM 686 C CA . GLU A 1 86 ? -10.484 3.528 -7.959 1.00 94.06 86 GLU A CA 1
ATOM 687 C C . GLU A 1 86 ? -11.872 3.580 -7.323 1.00 94.06 86 GLU A C 1
ATOM 689 O O . GLU A 1 86 ? -12.693 4.428 -7.659 1.00 94.06 86 GLU A O 1
ATOM 694 N N . ARG A 1 87 ? -12.148 2.655 -6.397 1.00 93.38 87 ARG A N 1
ATOM 695 C CA . ARG A 1 87 ? -13.434 2.570 -5.695 1.00 93.38 87 ARG A CA 1
ATOM 696 C C . ARG A 1 87 ? -13.318 1.731 -4.430 1.00 93.38 87 ARG A C 1
ATOM 698 O O . ARG A 1 87 ? -12.404 0.918 -4.291 1.00 93.38 87 ARG A O 1
ATOM 705 N N . ILE A 1 88 ? -14.299 1.869 -3.549 1.00 92.50 88 ILE A N 1
ATOM 706 C CA . ILE A 1 88 ? -14.469 1.025 -2.365 1.00 92.50 88 ILE A CA 1
ATOM 707 C C . ILE A 1 88 ? -15.838 0.354 -2.476 1.00 92.50 88 ILE A C 1
ATOM 709 O O . ILE A 1 88 ? -16.836 1.026 -2.727 1.00 92.50 88 ILE A O 1
ATOM 713 N N . VAL A 1 89 ? -15.887 -0.969 -2.324 1.00 91.81 89 VAL A N 1
ATOM 714 C CA . VAL A 1 89 ? -17.137 -1.741 -2.288 1.00 91.81 89 VAL A CA 1
ATOM 715 C C . VAL A 1 89 ? -17.102 -2.623 -1.052 1.00 91.81 89 VAL A C 1
ATOM 717 O O . VAL A 1 89 ? -16.255 -3.509 -0.956 1.00 91.81 89 VAL A O 1
ATOM 720 N N . ASP A 1 90 ? -18.005 -2.375 -0.108 1.00 88.38 90 ASP A N 1
ATOM 721 C CA . ASP A 1 90 ? -18.066 -3.064 1.183 1.00 88.38 90 ASP A CA 1
ATOM 722 C C . ASP A 1 90 ? -16.719 -3.021 1.928 1.00 88.38 90 ASP A C 1
ATOM 724 O O . ASP A 1 90 ? -16.323 -1.985 2.452 1.00 88.38 90 ASP A O 1
ATOM 728 N N . ASN A 1 91 ? -15.994 -4.142 1.941 1.00 90.12 91 ASN A N 1
ATOM 729 C CA . ASN A 1 91 ? -14.686 -4.318 2.573 1.00 90.12 91 ASN A CA 1
ATOM 730 C C . ASN A 1 91 ? -13.542 -4.440 1.547 1.00 90.12 91 ASN A C 1
ATOM 732 O O . ASN A 1 91 ? -12.401 -4.722 1.920 1.00 90.12 91 ASN A O 1
ATOM 736 N N . HIS A 1 92 ? -13.845 -4.265 0.260 1.00 91.50 92 HIS A N 1
ATOM 737 C CA . HIS A 1 92 ? -12.915 -4.401 -0.853 1.00 91.50 92 HIS A CA 1
ATOM 738 C C . HIS A 1 92 ? -12.507 -3.021 -1.371 1.00 91.50 92 HIS A C 1
ATOM 740 O O . HIS A 1 92 ? -13.330 -2.240 -1.855 1.00 91.50 92 HIS A O 1
ATOM 746 N N . VAL A 1 93 ? -11.213 -2.730 -1.286 1.00 94.12 93 VAL A N 1
ATOM 747 C CA . VAL A 1 93 ? -10.604 -1.502 -1.796 1.00 94.12 93 VAL A CA 1
ATOM 748 C C . VAL A 1 93 ? -9.975 -1.811 -3.146 1.00 94.12 93 VAL A C 1
ATOM 750 O O . VAL A 1 93 ? -8.991 -2.546 -3.235 1.00 94.12 93 VAL A O 1
ATOM 753 N N . TYR A 1 94 ? -10.546 -1.244 -4.202 1.00 93.94 94 TYR A N 1
ATOM 754 C CA . TYR A 1 94 ? -10.051 -1.407 -5.559 1.00 93.94 94 TYR A CA 1
ATOM 755 C C . TYR A 1 94 ? -9.031 -0.320 -5.849 1.00 93.94 94 TYR A C 1
ATOM 757 O O . TYR A 1 94 ? -9.331 0.874 -5.765 1.00 93.94 94 TYR A O 1
ATOM 765 N N . VAL A 1 95 ? -7.826 -0.743 -6.207 1.00 93.88 95 VAL A N 1
ATOM 766 C CA . VAL A 1 95 ? -6.720 0.156 -6.512 1.00 93.88 95 VAL A CA 1
ATOM 767 C C . VAL A 1 95 ? -6.130 -0.154 -7.875 1.00 93.88 95 VAL A C 1
ATOM 769 O O . VAL A 1 95 ? -6.131 -1.296 -8.343 1.00 93.88 95 VAL A O 1
ATOM 772 N N . LYS A 1 96 ? -5.575 0.881 -8.493 1.00 92.56 96 LYS A N 1
ATOM 773 C CA . LYS A 1 96 ? -4.845 0.799 -9.749 1.00 92.56 96 LYS A CA 1
ATOM 774 C C . LYS A 1 96 ? -3.382 1.127 -9.510 1.00 92.56 96 LYS A C 1
ATOM 776 O O . LYS A 1 96 ? -3.047 2.156 -8.919 1.00 92.56 96 LYS A O 1
ATOM 781 N N . PHE A 1 97 ? -2.500 0.241 -9.954 1.00 92.38 97 PHE A N 1
ATOM 782 C CA . PHE A 1 97 ? -1.064 0.490 -9.898 1.00 92.38 97 PHE A CA 1
ATOM 783 C C . PHE A 1 97 ? -0.614 1.398 -11.034 1.00 92.38 97 PHE A C 1
ATOM 785 O O . PHE A 1 97 ? -1.193 1.415 -12.116 1.00 92.38 97 PHE A O 1
ATOM 792 N N . THR A 1 98 ? 0.438 2.166 -10.769 1.00 89.75 98 THR A N 1
ATOM 793 C CA . THR A 1 98 ? 1.045 3.093 -11.727 1.00 89.75 98 THR A CA 1
ATOM 794 C C . THR A 1 98 ? 2.564 2.920 -11.762 1.00 89.75 98 THR A C 1
ATOM 796 O O . THR A 1 98 ? 3.164 2.437 -10.800 1.00 89.75 98 THR A O 1
ATOM 799 N N . GLY A 1 99 ? 3.202 3.341 -12.857 1.00 89.62 99 GLY A N 1
ATOM 800 C CA . GLY A 1 99 ? 4.660 3.293 -13.014 1.00 89.62 99 GLY A CA 1
ATOM 801 C C . GLY A 1 99 ? 5.208 1.864 -13.066 1.00 89.62 99 GLY A C 1
ATOM 802 O O . GLY A 1 99 ? 4.589 0.974 -13.645 1.00 89.62 99 GLY A O 1
ATOM 803 N N . ALA A 1 100 ? 6.355 1.629 -12.426 1.00 87.31 100 ALA A N 1
ATOM 804 C CA . ALA A 1 100 ? 7.052 0.338 -12.414 1.00 87.31 100 ALA A CA 1
ATOM 805 C C . ALA A 1 100 ? 6.278 -0.809 -11.728 1.00 87.31 100 ALA A C 1
ATOM 807 O O . ALA A 1 100 ? 6.694 -1.967 -11.801 1.00 87.31 100 ALA A O 1
ATOM 808 N N . CYS A 1 101 ? 5.165 -0.508 -11.049 1.00 82.31 101 CYS A N 1
ATOM 809 C CA . CYS A 1 101 ? 4.288 -1.508 -10.438 1.00 82.31 101 CYS A CA 1
ATOM 810 C C . CYS A 1 101 ? 3.317 -2.162 -11.441 1.00 82.31 101 CYS A C 1
ATOM 812 O O . CYS A 1 101 ? 2.714 -3.184 -11.113 1.00 82.31 101 CYS A O 1
ATOM 814 N N . VAL A 1 102 ? 3.154 -1.597 -12.643 1.00 86.75 102 VAL A N 1
ATOM 815 C CA . VAL A 1 102 ? 2.239 -2.109 -13.677 1.00 86.75 102 VAL A CA 1
ATOM 816 C C . VAL A 1 102 ? 2.858 -3.311 -14.399 1.00 86.75 102 VAL A C 1
ATOM 818 O O . VAL A 1 102 ? 4.045 -3.313 -14.715 1.00 86.75 102 VAL A O 1
ATOM 821 N N . GLY A 1 103 ? 2.059 -4.352 -14.658 1.00 78.75 103 GLY A N 1
ATOM 822 C CA . GLY A 1 103 ? 2.444 -5.481 -15.519 1.00 78.75 103 GLY A CA 1
ATOM 823 C C . GLY A 1 103 ? 3.415 -6.507 -14.915 1.00 78.75 103 GLY A C 1
ATOM 824 O O . GLY A 1 103 ? 3.763 -7.478 -15.582 1.00 78.75 103 GLY A O 1
ATOM 825 N N . CYS A 1 104 ? 3.846 -6.349 -13.657 1.00 78.94 104 CYS A N 1
ATOM 826 C CA . CYS A 1 104 ? 4.731 -7.309 -12.991 1.00 78.94 104 CYS A CA 1
ATOM 827 C C . CYS A 1 104 ? 3.962 -8.165 -11.963 1.00 78.94 104 CYS A C 1
ATOM 829 O O . CYS A 1 104 ? 3.725 -7.689 -10.849 1.00 78.94 104 CYS A O 1
ATOM 831 N N . PRO A 1 105 ? 3.635 -9.439 -12.266 1.00 77.50 105 PRO A N 1
ATOM 832 C CA . PRO A 1 105 ? 2.792 -10.276 -11.404 1.00 77.50 105 PRO A CA 1
ATOM 833 C C . PRO A 1 105 ? 3.431 -10.586 -10.045 1.00 77.50 105 PRO A C 1
ATOM 835 O O . PRO A 1 105 ? 2.736 -10.826 -9.064 1.00 77.50 105 PRO A O 1
ATOM 838 N N . TYR A 1 106 ? 4.763 -10.572 -9.962 1.00 79.19 106 TYR A N 1
ATOM 839 C CA . TYR A 1 106 ? 5.463 -10.823 -8.704 1.00 79.19 106 TYR A CA 1
ATOM 840 C C . TYR A 1 106 ? 5.438 -9.601 -7.778 1.00 79.19 106 TYR A C 1
ATOM 842 O O . TYR A 1 106 ? 5.101 -9.714 -6.600 1.00 79.19 106 TYR A O 1
ATOM 850 N N . ARG A 1 107 ? 5.744 -8.414 -8.319 1.00 78.38 107 ARG A N 1
ATOM 851 C CA . ARG A 1 107 ? 5.725 -7.160 -7.550 1.00 78.38 107 ARG A CA 1
ATOM 852 C C . ARG A 1 107 ? 4.313 -6.778 -7.131 1.00 78.38 107 ARG A C 1
ATOM 854 O O . ARG A 1 107 ? 4.129 -6.226 -6.052 1.00 78.38 107 ARG A O 1
ATOM 861 N N . SER A 1 108 ? 3.315 -7.102 -7.952 1.00 83.75 108 SER A N 1
ATOM 862 C CA . SER A 1 108 ? 1.932 -6.786 -7.624 1.00 83.75 108 SER A CA 1
ATOM 863 C C . SER A 1 108 ? 1.452 -7.513 -6.370 1.00 83.75 108 SER A C 1
ATOM 865 O O . SER A 1 108 ? 0.697 -6.930 -5.604 1.00 83.75 108 SER A O 1
ATOM 867 N N . VAL A 1 109 ? 1.914 -8.742 -6.112 1.00 87.81 109 VAL A N 1
ATOM 868 C CA . VAL A 1 109 ? 1.530 -9.505 -4.911 1.00 87.81 109 VAL A CA 1
ATOM 869 C C . VAL A 1 109 ? 2.119 -8.886 -3.643 1.00 87.81 109 VAL A C 1
ATOM 871 O O . VAL A 1 109 ? 1.393 -8.678 -2.671 1.00 87.81 109 VAL A O 1
ATOM 874 N N . THR A 1 110 ? 3.413 -8.557 -3.643 1.00 89.12 110 THR A N 1
ATOM 875 C CA . THR A 1 110 ? 4.081 -7.997 -2.457 1.00 89.12 110 THR A CA 1
ATOM 876 C C . THR A 1 110 ? 3.606 -6.581 -2.144 1.00 89.12 110 THR A C 1
ATOM 878 O O . THR A 1 110 ? 3.301 -6.285 -0.989 1.00 89.12 110 THR A O 1
ATOM 881 N N . VAL A 1 111 ? 3.477 -5.723 -3.161 1.00 90.38 111 VAL A N 1
ATOM 882 C CA . VAL A 1 111 ? 2.983 -4.345 -2.996 1.00 90.38 111 VAL A CA 1
ATOM 883 C C . VAL A 1 111 ? 1.535 -4.346 -2.512 1.00 90.38 111 VAL A C 1
ATOM 885 O O . VAL A 1 111 ? 1.205 -3.634 -1.565 1.00 90.38 111 VAL A O 1
ATOM 888 N N . LYS A 1 112 ? 0.685 -5.203 -3.092 1.00 91.50 112 LYS A N 1
ATOM 889 C CA . LYS A 1 112 ? -0.699 -5.390 -2.644 1.00 91.50 112 LYS A CA 1
ATOM 890 C C . LYS A 1 112 ? -0.766 -5.763 -1.160 1.00 91.50 112 LYS A C 1
ATOM 892 O O . LYS A 1 112 ? -1.510 -5.129 -0.420 1.00 91.50 112 LYS A O 1
ATOM 897 N N . GLY A 1 113 ? 0.028 -6.743 -0.723 1.00 91.81 113 GLY A N 1
ATOM 898 C CA . GLY A 1 113 ? 0.049 -7.176 0.678 1.00 91.81 113 GLY A CA 1
ATOM 899 C C . GLY A 1 113 ? 0.532 -6.087 1.645 1.00 91.81 113 GLY A C 1
ATOM 900 O O . GLY A 1 113 ? 0.004 -5.966 2.751 1.00 91.81 113 GLY A O 1
ATOM 901 N N . GLY A 1 114 ? 1.492 -5.256 1.224 1.00 91.94 114 GLY A N 1
ATOM 902 C CA . GLY A 1 114 ? 1.945 -4.097 2.001 1.00 91.94 114 GLY A CA 1
ATOM 903 C C . GLY A 1 114 ? 0.850 -3.042 2.183 1.00 91.94 114 GLY A C 1
ATOM 904 O O . GLY A 1 114 ? 0.639 -2.548 3.292 1.00 91.94 114 GLY A O 1
ATOM 905 N N . ILE A 1 115 ? 0.109 -2.746 1.113 1.00 93.31 115 ILE A N 1
ATOM 906 C CA . ILE A 1 115 ? -1.026 -1.814 1.155 1.00 93.31 115 ILE A CA 1
ATOM 907 C C . ILE A 1 115 ? -2.140 -2.361 2.050 1.00 93.31 115 ILE A C 1
ATOM 909 O O . ILE A 1 115 ? -2.613 -1.645 2.927 1.00 93.31 115 ILE A O 1
ATOM 913 N N . GLU A 1 116 ? -2.510 -3.632 1.890 1.00 93.69 116 GLU A N 1
ATOM 914 C CA . GLU A 1 116 ? -3.538 -4.292 2.705 1.00 93.69 116 GLU A CA 1
ATOM 915 C C . GLU A 1 116 ? -3.189 -4.250 4.199 1.00 93.69 116 GLU A C 1
ATOM 917 O O . GLU A 1 116 ? -3.996 -3.812 5.017 1.00 93.69 116 GLU A O 1
ATOM 922 N N . SER A 1 117 ? -1.944 -4.591 4.546 1.00 92.19 117 SER A N 1
ATOM 923 C CA . SER A 1 117 ? -1.457 -4.553 5.932 1.00 92.19 117 SER A CA 1
ATOM 924 C C . SER A 1 117 ? -1.508 -3.148 6.534 1.00 92.19 117 SER A C 1
ATOM 926 O O . SER A 1 117 ? -1.785 -2.981 7.720 1.00 92.19 117 SER A O 1
ATOM 928 N N . THR A 1 118 ? -1.237 -2.129 5.719 1.00 92.38 118 THR A N 1
ATOM 929 C CA . THR A 1 118 ? -1.247 -0.734 6.164 1.00 92.38 118 THR A CA 1
ATOM 930 C C . THR A 1 118 ? -2.681 -0.239 6.346 1.00 92.38 118 THR A C 1
ATOM 932 O O . THR A 1 118 ? -2.989 0.356 7.373 1.00 92.38 118 THR A O 1
ATOM 935 N N . LEU A 1 119 ? -3.589 -0.558 5.420 1.00 91.88 119 LEU A N 1
ATOM 936 C CA . LEU A 1 119 ? -5.011 -0.224 5.545 1.00 91.88 119 LEU A CA 1
ATOM 937 C C . LEU A 1 119 ? -5.636 -0.851 6.794 1.00 91.88 119 LEU A C 1
ATOM 939 O O . LEU A 1 119 ? -6.295 -0.146 7.547 1.00 91.88 119 LEU A O 1
ATOM 943 N N . VAL A 1 120 ? -5.376 -2.133 7.064 1.00 89.94 120 VAL A N 1
ATOM 944 C CA . VAL A 1 120 ? -5.890 -2.821 8.266 1.00 89.94 120 VAL A CA 1
ATOM 945 C C . VAL A 1 120 ? -5.347 -2.210 9.562 1.00 89.94 120 VAL A C 1
ATOM 947 O O . VAL A 1 120 ? -6.018 -2.256 10.588 1.00 89.94 120 VAL A O 1
ATOM 950 N N . ARG A 1 121 ? -4.147 -1.622 9.532 1.00 88.69 121 ARG A N 1
ATOM 951 C CA . ARG A 1 121 ? -3.557 -0.964 10.703 1.00 88.69 121 ARG A CA 1
ATOM 952 C C . ARG A 1 121 ?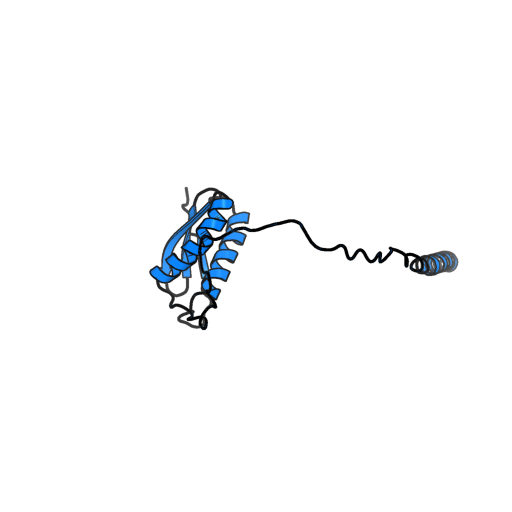 -4.228 0.367 11.040 1.00 88.69 121 ARG A C 1
ATOM 954 O O . ARG A 1 121 ? -4.334 0.700 12.212 1.00 88.69 121 ARG A O 1
ATOM 961 N N . PHE A 1 122 ? -4.623 1.135 10.028 1.00 88.19 122 PHE A N 1
ATOM 962 C CA . PHE A 1 122 ? -5.157 2.487 10.223 1.00 88.19 122 PHE A CA 1
ATOM 963 C C . PHE A 1 122 ? -6.686 2.555 10.183 1.00 88.19 122 PHE A C 1
ATOM 965 O O . PHE A 1 122 ? -7.255 3.510 10.712 1.00 88.19 122 PHE A O 1
ATOM 972 N N . LEU A 1 123 ? -7.351 1.578 9.559 1.00 88.69 123 LEU A N 1
ATOM 973 C CA . LEU A 1 123 ? -8.786 1.617 9.295 1.00 88.69 123 LEU A CA 1
ATOM 974 C C . LEU A 1 123 ? -9.554 0.522 10.037 1.00 88.69 123 LEU A C 1
ATOM 976 O O . LEU A 1 123 ? -9.121 -0.627 10.142 1.00 88.69 123 LEU A O 1
ATOM 980 N N . LYS A 1 124 ? -10.756 0.874 10.494 1.00 85.56 124 LYS A N 1
ATOM 981 C CA . LYS A 1 124 ? -11.716 -0.031 11.114 1.00 85.56 124 LYS A CA 1
ATOM 982 C C . LYS A 1 124 ? -12.501 -0.777 10.052 1.00 85.56 124 LYS A C 1
ATOM 984 O O . LYS A 1 124 ? -13.092 -0.170 9.162 1.00 85.56 124 LYS A O 1
ATOM 989 N N . SER A 1 125 ? -12.552 -2.101 10.178 1.00 76.62 125 SER A N 1
ATOM 990 C CA . SER A 1 125 ? -13.444 -2.897 9.343 1.00 76.62 125 SER A CA 1
ATOM 991 C C . SER A 1 125 ? -14.910 -2.668 9.740 1.00 76.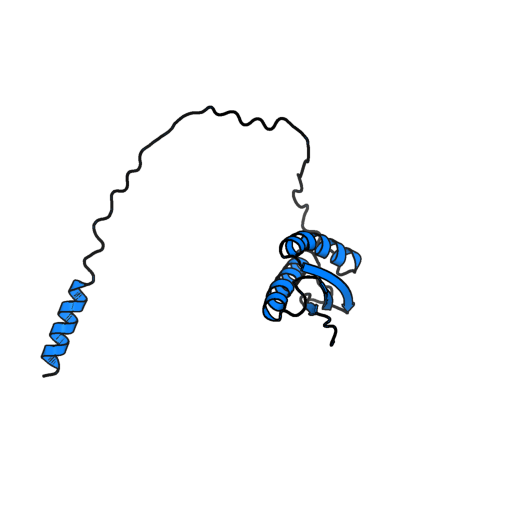62 125 SER A C 1
ATOM 993 O O . SER A 1 125 ? -15.242 -2.825 10.918 1.00 76.62 125 SER A O 1
ATOM 995 N N . PRO A 1 126 ? -15.802 -2.354 8.785 1.00 71.12 126 PRO A N 1
ATOM 996 C CA . PRO A 1 126 ? -17.219 -2.142 9.069 1.00 71.12 126 PRO A CA 1
ATOM 997 C C . PRO A 1 126 ? -18.027 -3.424 9.367 1.00 71.12 126 PRO A C 1
ATOM 999 O O . PRO A 1 126 ? -19.125 -3.303 9.895 1.00 71.12 126 PRO A O 1
ATOM 1002 N N . ASN A 1 127 ? -17.527 -4.637 9.067 1.00 67.12 127 ASN A N 1
ATOM 1003 C CA . ASN A 1 127 ? -18.335 -5.878 9.072 1.00 67.12 127 ASN A CA 1
ATOM 1004 C C . ASN A 1 127 ? -17.623 -7.124 9.656 1.00 67.12 127 ASN A C 1
ATOM 1006 O O . ASN A 1 127 ? -17.850 -8.228 9.167 1.00 67.12 127 ASN A O 1
ATOM 1010 N N . ASP A 1 128 ? -16.698 -6.976 10.613 1.00 73.56 128 ASP A N 1
ATOM 1011 C CA . ASP A 1 128 ? -15.828 -8.059 11.148 1.00 73.56 128 ASP A CA 1
ATOM 1012 C C . ASP A 1 128 ? -14.970 -8.812 10.100 1.00 73.56 128 ASP A C 1
ATOM 1014 O O . ASP A 1 128 ? -14.160 -9.676 10.434 1.00 73.56 128 ASP A O 1
ATOM 1018 N N . ASN A 1 129 ? -15.077 -8.443 8.821 1.00 80.31 129 ASN A N 1
ATOM 1019 C CA . ASN A 1 129 ? -14.315 -9.013 7.718 1.00 80.31 129 ASN A CA 1
ATOM 1020 C C . ASN A 1 129 ? -13.049 -8.187 7.450 1.00 80.31 129 ASN A C 1
ATOM 1022 O O . ASN A 1 129 ? -13.128 -6.959 7.399 1.00 80.31 129 ASN A O 1
ATOM 1026 N N . PRO A 1 130 ? -11.875 -8.793 7.226 1.00 82.75 130 PRO A N 1
ATOM 1027 C CA . PRO A 1 130 ? -10.662 -8.030 6.943 1.00 82.75 130 PRO A CA 1
ATOM 1028 C C . PRO A 1 130 ? -10.814 -7.194 5.664 1.00 82.75 130 PRO A C 1
ATOM 1030 O O . PRO A 1 130 ? -11.453 -7.628 4.703 1.00 82.75 130 PRO A O 1
ATOM 1033 N N . ILE A 1 131 ? -10.225 -5.994 5.663 1.00 89.56 131 ILE A N 1
ATOM 1034 C CA . ILE A 1 131 ? -10.146 -5.146 4.468 1.00 89.56 131 ILE A CA 1
ATOM 1035 C C . ILE A 1 131 ? -9.296 -5.885 3.440 1.00 89.56 131 ILE A C 1
ATOM 1037 O O . ILE A 1 131 ? -8.163 -6.254 3.739 1.00 89.56 131 ILE A O 1
ATOM 1041 N N . LYS A 1 132 ? -9.834 -6.082 2.23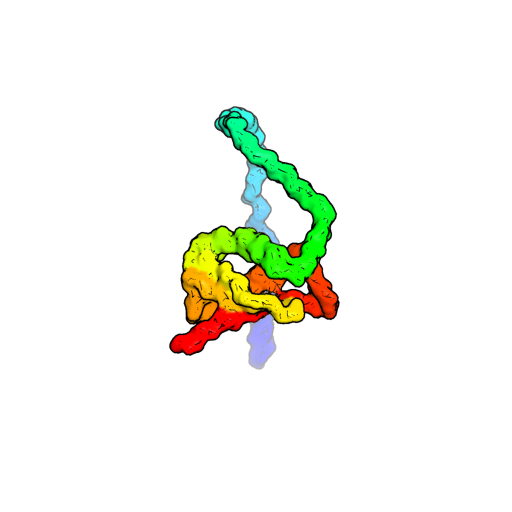8 1.00 91.56 132 LYS A N 1
ATOM 1042 C CA . LYS A 1 132 ? -9.115 -6.706 1.127 1.00 91.56 132 LYS A CA 1
ATOM 1043 C C . LYS A 1 132 ? -8.813 -5.681 0.060 1.00 91.56 132 LYS A C 1
ATOM 1045 O O . LYS A 1 132 ? -9.661 -4.868 -0.295 1.00 91.56 132 LYS A O 1
ATOM 1050 N N . VAL A 1 133 ? -7.612 -5.755 -0.493 1.00 93.31 133 VAL A N 1
ATOM 1051 C CA . VAL A 1 133 ? -7.240 -4.946 -1.654 1.00 93.31 133 VAL A CA 1
ATOM 1052 C C . VAL A 1 133 ? -7.492 -5.759 -2.920 1.00 93.31 133 VAL A C 1
ATOM 1054 O O . VAL A 1 133 ? -7.199 -6.955 -2.974 1.00 93.31 133 VAL A O 1
ATOM 1057 N N . GLU A 1 134 ? -8.012 -5.128 -3.963 1.00 92.44 134 GLU A N 1
ATOM 1058 C CA . GLU A 1 134 ? -8.160 -5.721 -5.290 1.00 92.44 134 GLU A CA 1
ATOM 1059 C C . GLU A 1 134 ? -7.530 -4.825 -6.345 1.00 92.44 134 GLU A C 1
ATOM 1061 O O . GLU A 1 134 ? -7.613 -3.601 -6.277 1.00 92.44 134 GLU A O 1
ATOM 1066 N N . LEU A 1 135 ? -6.851 -5.448 -7.305 1.00 90.81 135 LEU A N 1
ATOM 1067 C CA . LEU A 1 135 ? -6.180 -4.728 -8.376 1.00 90.81 135 LEU A CA 1
ATOM 1068 C C . LEU A 1 135 ? -7.118 -4.656 -9.568 1.00 90.81 135 LEU A C 1
ATOM 1070 O O . LEU A 1 135 ? -7.580 -5.688 -10.050 1.00 90.81 135 LEU A O 1
ATOM 1074 N N . VAL A 1 136 ? -7.364 -3.443 -10.048 1.00 89.25 136 VAL A N 1
ATOM 1075 C CA . VAL A 1 136 ? -8.004 -3.235 -11.345 1.00 89.25 136 VAL A CA 1
ATOM 1076 C C . VAL A 1 136 ? -6.901 -3.317 -12.395 1.00 89.25 136 VAL A C 1
ATOM 1078 O O . VAL A 1 136 ? -5.992 -2.485 -12.408 1.00 89.25 136 VAL A O 1
ATOM 1081 N N . GLN A 1 137 ? -6.929 -4.369 -13.211 1.00 79.06 137 GLN A N 1
ATOM 1082 C CA . GLN A 1 137 ? -6.039 -4.516 -14.360 1.00 79.06 137 GLN A CA 1
ATOM 1083 C C . GLN A 1 137 ? -6.738 -3.908 -15.577 1.00 79.06 137 GLN A C 1
ATOM 1085 O O . GLN A 1 137 ? -7.917 -4.181 -15.796 1.00 79.06 137 GLN A O 1
ATOM 1090 N N . ASP A 1 138 ? -6.034 -3.063 -16.329 1.00 67.44 138 ASP A N 1
ATOM 1091 C CA . ASP A 1 138 ? -6.467 -2.730 -17.683 1.00 67.44 138 ASP A CA 1
ATOM 1092 C C . ASP A 1 138 ? -6.055 -3.922 -18.556 1.00 67.44 138 ASP A C 1
ATOM 1094 O O . ASP A 1 138 ? -4.863 -4.222 -18.671 1.00 67.44 138 ASP A O 1
ATOM 1098 N N . ASP A 1 139 ? -7.036 -4.655 -19.079 1.00 59.19 139 ASP A N 1
ATOM 1099 C CA . ASP A 1 139 ? -6.819 -5.698 -20.080 1.00 59.19 139 ASP A CA 1
ATOM 1100 C C . ASP A 1 139 ? -6.502 -5.015 -21.429 1.00 59.19 139 ASP A C 1
ATOM 1102 O O . ASP A 1 139 ? -7.398 -4.831 -22.253 1.00 59.19 139 ASP A O 1
ATOM 1106 N N . ASP A 1 140 ? -5.253 -4.576 -21.619 1.00 50.88 140 ASP A N 1
ATOM 1107 C CA . ASP A 1 140 ? -4.721 -4.111 -22.916 1.00 50.88 140 ASP A CA 1
ATOM 1108 C C . ASP A 1 140 ? -4.115 -5.269 -23.734 1.00 50.88 140 ASP A C 1
ATOM 1110 O O . ASP A 1 140 ? -3.267 -6.021 -23.189 1.00 50.88 140 ASP A O 1
#